Protein AF-A0A8S9UBI2-F1 (afdb_monomer)

Solvent-accessible surface area (backbone atoms only — not comparable to full-atom values): 6126 Å² total; per-residue (Å²): 117,72,67,66,68,67,41,71,80,65,59,73,26,47,39,69,63,44,98,57,83,74,77,55,87,57,97,53,94,47,68,48,79,40,71,88,59,92,68,57,74,62,86,85,68,95,78,78,88,85,84,82,77,83,76,79,81,84,55,82,69,42,65,59,47,47,51,50,49,54,51,50,53,53,53,38,44,76,69,67,71,48,78,72,71,72,74,82,83,125

Mean predicted aligned error: 8.9 Å

Sequence (90 aa):
MLVCERRKRCVCVWRGIDTLAAELLSPTNYLHMTYGDLEDDIPTSEEAIVVLGSGTHRNVSFVKIDWCGVSAVRTWTNRGQLLELERASW

Structure (mmCIF, N/CA/C/O backbone):
data_AF-A0A8S9UBI2-F1
#
_entry.id   AF-A0A8S9UBI2-F1
#
loop_
_atom_site.group_PDB
_atom_site.id
_atom_site.type_symbol
_atom_site.label_atom_id
_atom_site.label_alt_id
_atom_site.label_comp_id
_atom_site.label_asym_id
_atom_site.label_entity_id
_atom_site.label_seq_id
_atom_site.pdbx_PDB_ins_code
_atom_site.Cartn_x
_atom_site.Cartn_y
_atom_site.Cartn_z
_atom_site.occupancy
_atom_site.B_iso_or_equiv
_atom_site.auth_seq_id
_atom_site.auth_comp_id
_atom_site.auth_asym_id
_atom_site.auth_atom_id
_atom_site.pdbx_PDB_model_num
ATOM 1 N N . MET A 1 1 ? 1.588 17.399 -22.707 1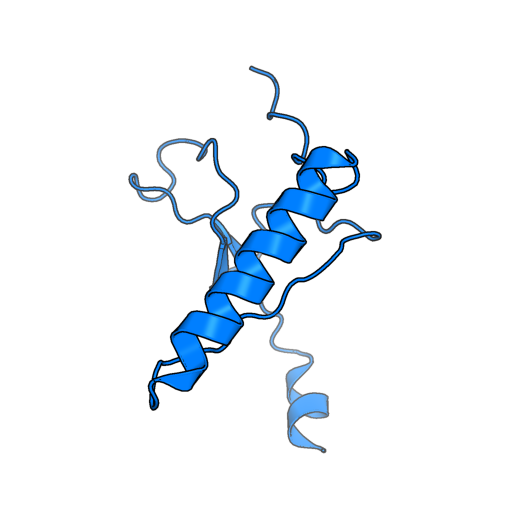.00 51.50 1 MET A N 1
ATOM 2 C CA . MET A 1 1 ? 0.172 16.971 -22.783 1.00 51.50 1 MET A CA 1
ATOM 3 C C . MET A 1 1 ? -0.068 15.904 -23.864 1.00 51.50 1 MET A C 1
ATOM 5 O O . MET A 1 1 ? -0.665 14.889 -23.547 1.00 51.50 1 MET A O 1
ATOM 9 N N . LEU A 1 2 ? 0.495 16.040 -25.077 1.00 57.28 2 LEU A N 1
ATOM 10 C CA . LEU A 1 2 ? 0.313 15.089 -26.200 1.00 57.28 2 LEU A CA 1
ATOM 11 C C . LEU A 1 2 ? 0.763 13.627 -25.952 1.00 57.28 2 LEU A C 1
ATOM 13 O O . LEU A 1 2 ? 0.260 12.711 -26.600 1.00 57.28 2 LEU A O 1
ATOM 17 N N . VAL A 1 3 ? 1.706 13.377 -25.033 1.00 72.12 3 VAL A N 1
ATOM 18 C CA . VAL A 1 3 ? 2.225 12.016 -24.769 1.00 72.12 3 VAL A CA 1
ATOM 19 C C . VAL A 1 3 ? 1.212 11.144 -24.023 1.00 72.12 3 VAL A C 1
ATOM 21 O O . VAL A 1 3 ? 1.021 9.996 -24.416 1.00 72.12 3 VAL A O 1
ATOM 24 N N . CYS A 1 4 ? 0.523 11.670 -23.001 1.00 62.12 4 CYS A N 1
ATOM 25 C CA . CYS A 1 4 ? -0.536 10.915 -22.316 1.00 62.12 4 CYS A CA 1
ATOM 26 C C . CYS A 1 4 ? -1.691 10.590 -23.265 1.00 62.12 4 CYS A C 1
ATOM 28 O O . CYS A 1 4 ? -2.241 9.497 -23.215 1.00 62.12 4 CYS A O 1
ATOM 30 N N . GLU A 1 5 ? -2.018 11.503 -24.179 1.00 69.12 5 GLU A N 1
ATOM 31 C CA . GLU A 1 5 ? -3.108 11.305 -25.131 1.00 69.12 5 G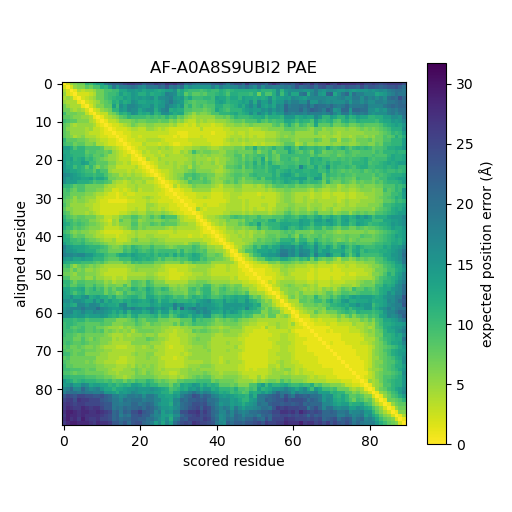LU A CA 1
ATOM 32 C C . GLU A 1 5 ? -2.808 10.208 -26.162 1.00 69.12 5 GLU A C 1
ATOM 34 O O . GLU A 1 5 ? -3.687 9.412 -26.481 1.00 69.12 5 GLU A O 1
ATOM 39 N N . ARG A 1 6 ? -1.547 10.083 -26.598 1.00 66.44 6 ARG A N 1
ATOM 40 C CA . ARG A 1 6 ? -1.095 8.967 -27.448 1.00 66.44 6 ARG A CA 1
ATOM 41 C C . ARG A 1 6 ? -0.981 7.633 -26.704 1.00 66.44 6 ARG A C 1
ATOM 43 O O . ARG A 1 6 ? -1.110 6.587 -27.331 1.00 66.44 6 ARG A O 1
ATOM 50 N N . ARG A 1 7 ? -0.743 7.650 -25.387 1.00 66.69 7 ARG A N 1
ATOM 51 C CA . ARG A 1 7 ? -0.563 6.443 -24.559 1.00 66.69 7 ARG A CA 1
ATOM 52 C C . ARG A 1 7 ? -1.861 5.805 -24.066 1.00 66.69 7 ARG A C 1
ATOM 54 O O . ARG A 1 7 ? -1.789 4.738 -23.476 1.00 66.69 7 ARG A O 1
ATOM 61 N N . LYS A 1 8 ? -3.033 6.357 -24.400 1.00 66.31 8 LYS A N 1
ATOM 62 C CA . LYS A 1 8 ? -4.351 5.747 -24.113 1.00 66.31 8 LYS A CA 1
ATOM 63 C C . LYS A 1 8 ? -4.524 4.326 -24.681 1.00 66.31 8 LYS A C 1
ATOM 65 O O . LYS A 1 8 ? -5.440 3.622 -24.285 1.00 66.31 8 LYS A O 1
ATOM 70 N N . ARG A 1 9 ? -3.660 3.910 -25.617 1.00 68.56 9 ARG A N 1
ATOM 71 C CA . ARG A 1 9 ? -3.634 2.559 -26.202 1.00 68.56 9 ARG A CA 1
ATOM 72 C C . ARG A 1 9 ? -2.844 1.536 -25.375 1.00 68.56 9 ARG A C 1
ATOM 74 O O . ARG A 1 9 ? -2.963 0.348 -25.637 1.00 68.56 9 ARG A O 1
ATOM 81 N N . CYS A 1 10 ? -2.035 1.991 -24.418 1.00 71.94 10 CYS A N 1
ATOM 82 C CA . CYS A 1 10 ? -1.329 1.151 -23.456 1.00 71.94 10 CYS A CA 1
ATOM 83 C C . CYS A 1 10 ? -2.104 1.218 -22.140 1.00 71.94 10 CYS A C 1
ATOM 85 O O . CYS A 1 10 ? -1.909 2.147 -21.355 1.00 71.94 10 CYS A O 1
ATOM 87 N N . VAL A 1 11 ? -3.027 0.280 -21.951 1.00 81.19 11 VAL A N 1
ATOM 88 C CA . VAL A 1 11 ? -3.824 0.173 -20.726 1.00 81.19 11 VAL A CA 1
ATOM 89 C C . VAL A 1 11 ? -2.973 -0.528 -19.668 1.00 81.19 11 VAL A C 1
ATOM 91 O O . VAL A 1 11 ? -2.269 -1.486 -19.978 1.00 81.19 11 VAL A O 1
ATOM 94 N N . CYS A 1 12 ? -2.967 0.008 -18.450 1.00 85.19 12 CYS A N 1
ATOM 95 C CA . CYS A 1 12 ? -2.353 -0.649 -17.304 1.00 85.19 12 CYS A CA 1
ATOM 96 C C . CYS A 1 12 ? -3.374 -1.553 -16.622 1.00 85.19 12 CYS A C 1
ATOM 98 O O . CYS A 1 12 ? -4.551 -1.206 -16.552 1.00 85.19 12 CYS A O 1
ATOM 100 N N . VAL A 1 13 ? -2.880 -2.661 -16.094 1.00 88.50 13 VAL A N 1
ATOM 101 C CA . VAL A 1 13 ? -3.654 -3.709 -15.445 1.00 88.50 13 VAL A CA 1
ATOM 102 C C . VAL A 1 13 ? -3.202 -3.851 -13.991 1.00 88.50 13 VAL A C 1
ATOM 104 O O . VAL A 1 13 ? -2.008 -3.719 -13.695 1.00 88.50 13 VAL A O 1
ATOM 107 N N . TRP A 1 14 ? -4.147 -4.097 -13.088 1.00 88.25 14 TRP A N 1
ATOM 108 C CA . TRP A 1 14 ? -3.939 -4.355 -11.668 1.00 88.25 14 TRP A CA 1
ATOM 109 C C . TRP A 1 14 ? -3.724 -5.841 -11.404 1.00 88.25 14 TRP A C 1
ATOM 111 O O . TRP A 1 14 ? -4.588 -6.668 -11.690 1.00 88.25 14 TRP A O 1
ATOM 121 N N . ARG A 1 15 ? -2.583 -6.164 -10.792 1.00 87.69 15 ARG A N 1
ATOM 122 C CA . ARG A 1 15 ? -2.209 -7.529 -10.424 1.00 87.69 15 ARG A CA 1
ATOM 123 C C . ARG A 1 15 ? -1.995 -7.689 -8.931 1.00 87.69 15 ARG A C 1
ATOM 125 O O . ARG A 1 15 ? -1.310 -6.870 -8.306 1.00 87.69 15 ARG A O 1
ATOM 132 N N . GLY A 1 16 ? -2.548 -8.764 -8.385 1.00 87.50 16 GLY A N 1
ATOM 133 C CA . GLY A 1 16 ? -2.306 -9.216 -7.025 1.00 87.50 16 GLY A CA 1
ATOM 134 C C . GLY A 1 16 ? -0.871 -9.679 -6.842 1.00 87.50 16 GLY A C 1
ATOM 135 O O . GLY A 1 16 ? -0.287 -10.331 -7.701 1.00 87.50 16 GLY A O 1
ATOM 136 N N . ILE A 1 17 ? -0.284 -9.318 -5.709 1.00 87.88 17 ILE A N 1
ATOM 137 C CA . ILE A 1 17 ? 0.953 -9.923 -5.241 1.00 87.88 17 ILE A CA 1
ATOM 138 C C . ILE A 1 17 ? 0.544 -11.061 -4.318 1.00 87.88 17 ILE A C 1
ATOM 140 O O . ILE A 1 17 ? 0.112 -10.848 -3.183 1.00 87.88 17 ILE A O 1
ATOM 144 N N . ASP A 1 18 ? 0.696 -12.273 -4.821 1.00 83.94 18 ASP A N 1
ATOM 145 C CA . ASP A 1 18 ? 0.701 -13.478 -4.016 1.00 83.94 18 ASP A CA 1
ATOM 146 C C . ASP A 1 18 ? 2.143 -13.920 -3.749 1.00 83.94 18 ASP A C 1
ATOM 148 O O . ASP A 1 18 ? 3.100 -13.571 -4.440 1.00 83.94 18 ASP A O 1
ATOM 152 N N . THR A 1 19 ? 2.328 -14.685 -2.682 1.00 87.31 19 THR A N 1
ATOM 153 C CA . THR A 1 19 ? 3.633 -15.263 -2.340 1.00 87.31 19 THR A CA 1
ATO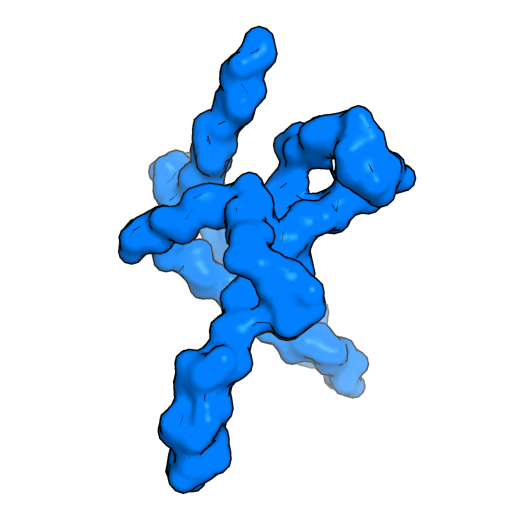M 154 C C . THR A 1 19 ? 3.922 -16.542 -3.130 1.00 87.31 19 THR A C 1
ATOM 156 O O . THR A 1 19 ? 4.961 -17.158 -2.910 1.00 87.31 19 THR A O 1
ATOM 159 N N . LEU A 1 20 ? 2.989 -16.968 -3.990 1.00 88.19 20 LEU A N 1
ATOM 160 C CA . LEU A 1 20 ? 2.964 -18.277 -4.650 1.00 88.19 20 LEU A CA 1
ATOM 161 C C . LEU A 1 20 ? 2.838 -18.179 -6.181 1.00 88.19 20 LEU A C 1
ATOM 163 O O . LEU A 1 20 ? 2.476 -19.161 -6.814 1.00 88.19 20 LEU A O 1
ATOM 167 N N . ALA A 1 21 ? 3.115 -17.020 -6.783 1.00 84.19 21 ALA A N 1
ATOM 168 C CA . ALA A 1 21 ? 3.087 -16.822 -8.235 1.00 84.19 21 ALA A CA 1
ATOM 169 C C . ALA A 1 21 ? 1.785 -17.309 -8.909 1.00 84.19 21 ALA A C 1
ATOM 171 O O . ALA A 1 21 ? 1.821 -18.004 -9.923 1.00 84.19 21 ALA A O 1
ATOM 172 N N . ALA A 1 22 ? 0.642 -16.946 -8.337 1.00 82.31 22 ALA A N 1
ATOM 173 C CA . ALA A 1 22 ?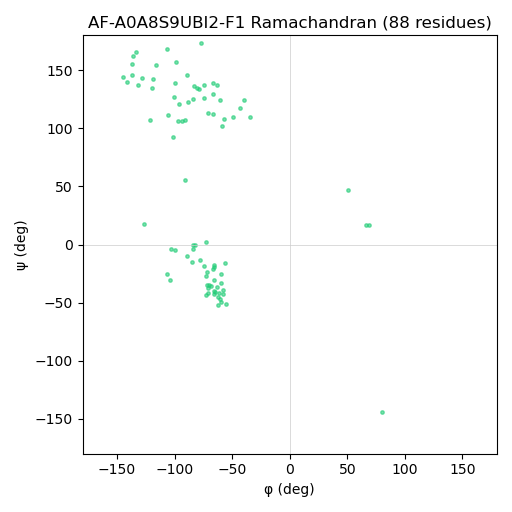 -0.707 -17.317 -8.762 1.00 82.31 22 ALA A CA 1
ATOM 174 C C . ALA A 1 22 ? -1.082 -18.803 -8.647 1.00 82.31 22 ALA A C 1
ATOM 176 O O . ALA A 1 22 ? -2.103 -19.211 -9.197 1.00 82.31 22 ALA A O 1
ATOM 177 N N . GLU A 1 23 ? -0.342 -19.620 -7.884 1.00 84.19 23 GLU A N 1
ATOM 178 C CA . GLU A 1 23 ? -0.777 -20.996 -7.575 1.00 84.19 23 GLU A CA 1
ATOM 179 C C . GLU A 1 23 ? -2.047 -21.039 -6.708 1.00 84.19 23 GLU A C 1
ATOM 181 O O . GLU A 1 23 ? -2.843 -21.974 -6.805 1.00 84.19 23 GLU A O 1
ATOM 186 N N . LEU A 1 24 ? -2.241 -20.030 -5.855 1.00 79.56 24 LEU A N 1
ATOM 187 C CA . LEU A 1 24 ? -3.402 -19.899 -4.980 1.00 79.56 24 LEU A CA 1
ATOM 188 C C . LEU A 1 24 ? -3.896 -18.453 -4.979 1.00 79.56 24 LEU A C 1
ATOM 190 O O . LEU A 1 24 ? -3.094 -17.521 -4.999 1.00 79.56 24 LEU A O 1
ATOM 194 N N . LEU A 1 25 ? -5.215 -18.271 -4.870 1.00 74.44 25 LEU A N 1
ATOM 195 C CA . LEU A 1 25 ? -5.804 -16.947 -4.688 1.00 74.44 25 LEU A CA 1
ATOM 196 C C . LEU A 1 25 ? -5.297 -16.312 -3.386 1.00 74.44 25 LEU A C 1
ATOM 198 O O . LEU A 1 25 ? -5.448 -16.880 -2.301 1.00 74.44 25 LEU A O 1
ATOM 202 N N . SER A 1 26 ? -4.715 -15.116 -3.490 1.00 77.81 26 SER A N 1
ATOM 203 C CA . SER A 1 26 ? -4.325 -14.338 -2.316 1.00 77.81 26 SER A CA 1
ATOM 204 C C . SER A 1 26 ? -5.577 -13.894 -1.553 1.00 77.81 26 SER A C 1
ATOM 206 O O . SER A 1 26 ? -6.463 -13.277 -2.144 1.00 77.81 26 SER A O 1
ATOM 208 N N . PRO A 1 27 ? -5.654 -14.115 -0.230 1.00 78.00 27 PRO A N 1
ATOM 209 C CA . PRO A 1 27 ? -6.748 -13.596 0.587 1.00 78.00 27 PRO A CA 1
ATOM 210 C C . PRO A 1 27 ? -6.652 -12.074 0.811 1.00 78.00 27 PRO A C 1
ATOM 212 O O . PRO A 1 27 ? -7.446 -11.516 1.566 1.00 78.00 27 PRO A O 1
ATOM 215 N N . THR A 1 28 ? -5.655 -11.399 0.225 1.00 82.69 28 THR A N 1
ATOM 216 C CA . THR A 1 28 ? -5.364 -9.980 0.457 1.00 82.69 28 THR A CA 1
ATOM 217 C C . THR A 1 28 ? -5.255 -9.196 -0.846 1.00 82.69 28 THR A C 1
ATOM 219 O O . THR A 1 28 ? -4.673 -9.662 -1.823 1.00 82.69 28 THR A O 1
ATOM 222 N N . ASN A 1 29 ? -5.737 -7.951 -0.825 1.00 85.50 29 ASN A N 1
ATOM 223 C CA . ASN A 1 29 ? -5.732 -7.049 -1.981 1.00 85.50 29 ASN A CA 1
ATOM 224 C C . ASN A 1 29 ? -4.459 -6.192 -2.023 1.00 85.50 29 ASN A C 1
ATOM 226 O O . ASN A 1 29 ? -4.517 -4.961 -2.019 1.00 85.50 29 ASN A O 1
ATOM 230 N N . TYR A 1 30 ? -3.294 -6.840 -2.007 1.00 88.38 30 TYR A N 1
ATOM 231 C CA . TYR A 1 30 ? -2.011 -6.162 -2.183 1.00 88.38 30 TYR A CA 1
ATOM 232 C C . TYR A 1 30 ? -1.651 -6.144 -3.670 1.00 88.38 30 TYR A C 1
ATOM 234 O O . TYR A 1 30 ? -1.348 -7.184 -4.244 1.00 88.38 30 TYR A O 1
ATOM 242 N N . LEU A 1 31 ? -1.749 -4.972 -4.304 1.00 88.94 31 LEU A N 1
ATOM 243 C CA . LEU A 1 31 ? -1.744 -4.838 -5.762 1.00 88.94 31 LEU A CA 1
ATOM 244 C C . LEU A 1 31 ? -0.547 -4.048 -6.294 1.00 88.94 31 LEU A C 1
ATOM 246 O O . LEU A 1 31 ? -0.032 -3.143 -5.634 1.00 88.94 31 LEU A O 1
ATOM 250 N N . HIS A 1 32 ? -0.183 -4.319 -7.545 1.00 89.88 32 HIS A N 1
ATOM 251 C CA . HIS A 1 32 ? 0.717 -3.493 -8.347 1.00 89.88 32 HIS A CA 1
ATOM 252 C C . HIS A 1 32 ? 0.185 -3.323 -9.778 1.00 89.88 32 HIS A C 1
ATOM 254 O O . HIS A 1 32 ? -0.679 -4.076 -10.221 1.00 89.88 32 HIS A O 1
ATOM 260 N N . MET A 1 33 ? 0.689 -2.315 -10.499 1.00 90.06 33 MET A N 1
ATOM 261 C CA . MET A 1 33 ? 0.312 -2.060 -11.894 1.00 90.06 33 MET A CA 1
ATOM 262 C C . MET A 1 33 ? 1.353 -2.613 -12.862 1.00 90.06 33 MET A C 1
ATOM 264 O O . MET A 1 33 ? 2.554 -2.405 -12.678 1.00 90.06 33 MET A O 1
ATOM 268 N N . THR A 1 34 ? 0.881 -3.215 -13.947 1.00 89.81 34 THR A N 1
ATOM 269 C CA . THR A 1 34 ? 1.711 -3.704 -15.052 1.00 89.81 34 THR A CA 1
ATOM 270 C C . THR A 1 34 ? 1.081 -3.370 -16.405 1.00 89.81 34 THR A C 1
ATOM 272 O O . THR A 1 34 ? -0.121 -3.153 -16.512 1.00 89.81 34 THR A O 1
ATOM 275 N N . TYR A 1 35 ? 1.907 -3.282 -17.448 1.00 88.69 35 TYR A N 1
ATOM 276 C CA . TYR A 1 35 ? 1.464 -3.101 -18.840 1.00 88.69 35 TYR A CA 1
ATOM 277 C C . TYR A 1 35 ? 1.545 -4.399 -19.659 1.00 88.69 35 TYR A C 1
ATOM 279 O O . TYR A 1 35 ? 1.227 -4.389 -20.844 1.00 88.69 35 TYR A O 1
ATOM 287 N N . GLY A 1 36 ? 2.066 -5.480 -19.069 1.00 83.56 36 GLY A N 1
ATOM 288 C CA . GLY A 1 36 ? 2.328 -6.742 -19.770 1.00 83.56 36 GLY A CA 1
ATOM 289 C C . GLY A 1 36 ? 1.159 -7.726 -19.767 1.00 83.56 36 GLY A C 1
ATOM 290 O O . GLY A 1 36 ? 1.223 -8.726 -20.474 1.00 83.56 36 GLY A O 1
ATOM 291 N N . ASP A 1 37 ? 0.120 -7.441 -18.989 1.00 82.12 37 ASP A N 1
ATOM 292 C CA . ASP A 1 37 ? -1.036 -8.313 -18.805 1.00 82.12 37 ASP A CA 1
ATOM 293 C C . ASP A 1 37 ? -2.277 -7.790 -19.531 1.00 82.12 37 ASP A C 1
ATOM 295 O O . ASP A 1 37 ? -2.302 -6.660 -20.022 1.00 82.12 37 ASP A O 1
ATOM 299 N N . LEU A 1 38 ? -3.298 -8.646 -19.621 1.00 81.44 38 LEU A N 1
ATOM 300 C CA . LEU A 1 38 ? -4.526 -8.381 -20.372 1.00 81.44 38 LEU A CA 1
ATOM 301 C C . LEU A 1 38 ? -5.745 -8.088 -19.483 1.00 81.44 38 LEU A C 1
ATOM 303 O O . LEU A 1 38 ? -6.657 -7.413 -19.954 1.00 81.44 38 LEU A O 1
ATOM 307 N N . GLU A 1 39 ? -5.776 -8.572 -18.236 1.00 84.06 39 GLU A N 1
ATOM 308 C CA . GLU A 1 39 ? -6.974 -8.560 -17.377 1.00 84.06 39 GLU A CA 1
ATOM 309 C C . GLU A 1 39 ? -6.641 -8.244 -15.913 1.00 84.06 39 GLU A C 1
ATOM 311 O O . GLU A 1 39 ? -5.638 -8.735 -15.391 1.00 84.06 39 GLU A O 1
ATOM 316 N N . ASP A 1 40 ? -7.491 -7.434 -15.269 1.00 85.25 40 ASP A N 1
ATOM 317 C CA . ASP A 1 40 ? -7.373 -7.062 -13.853 1.00 85.25 40 ASP A CA 1
ATOM 318 C C . ASP A 1 40 ? -7.781 -8.226 -12.939 1.00 85.25 40 ASP A C 1
ATOM 320 O O . ASP A 1 40 ? -8.821 -8.849 -13.148 1.00 85.25 40 ASP A O 1
ATOM 324 N N . ASP A 1 41 ? -7.019 -8.464 -11.868 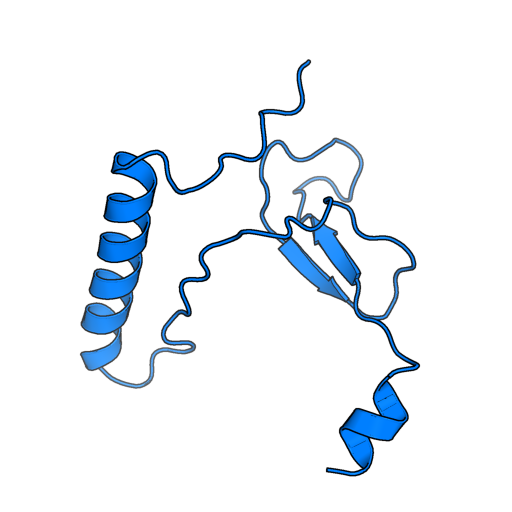1.00 82.81 41 ASP A N 1
ATOM 325 C CA . ASP A 1 41 ? -7.338 -9.527 -10.897 1.00 82.81 41 ASP A CA 1
ATOM 326 C C . A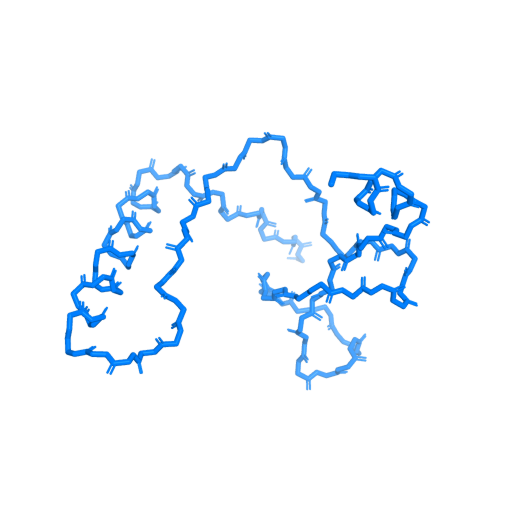SP A 1 41 ? -8.513 -9.165 -9.971 1.00 82.81 41 ASP A C 1
ATOM 328 O O . ASP A 1 41 ? -9.095 -10.037 -9.325 1.00 82.81 41 ASP A O 1
ATOM 332 N N . ILE A 1 42 ? -8.847 -7.874 -9.861 1.00 81.19 42 ILE A N 1
ATOM 333 C CA . ILE A 1 42 ? -9.860 -7.360 -8.931 1.00 81.19 42 ILE A CA 1
ATOM 334 C C . ILE A 1 42 ? -10.820 -6.422 -9.673 1.00 81.19 42 ILE A C 1
ATOM 336 O O . ILE A 1 42 ? -10.364 -5.565 -10.435 1.00 81.19 42 ILE A O 1
ATOM 340 N N . PRO A 1 43 ? -12.143 -6.520 -9.432 1.00 78.31 43 PRO A N 1
ATOM 341 C CA . PRO A 1 43 ? -13.102 -5.585 -10.001 1.00 78.31 43 PRO A CA 1
ATOM 342 C C . PRO A 1 43 ? -12.864 -4.161 -9.486 1.00 78.31 43 PRO A C 1
ATOM 344 O O . PRO A 1 43 ? -12.652 -3.924 -8.295 1.00 78.31 43 PRO A O 1
ATOM 347 N N . THR A 1 44 ? -12.948 -3.186 -10.389 1.00 71.06 44 THR A N 1
ATOM 348 C CA . THR A 1 44 ? -12.874 -1.770 -10.016 1.00 71.06 44 THR A CA 1
ATOM 349 C C . THR A 1 44 ? -14.184 -1.342 -9.348 1.00 71.06 44 THR A C 1
ATOM 351 O O . THR A 1 44 ? -15.255 -1.521 -9.925 1.00 71.06 44 THR A O 1
ATOM 354 N N . SER A 1 45 ?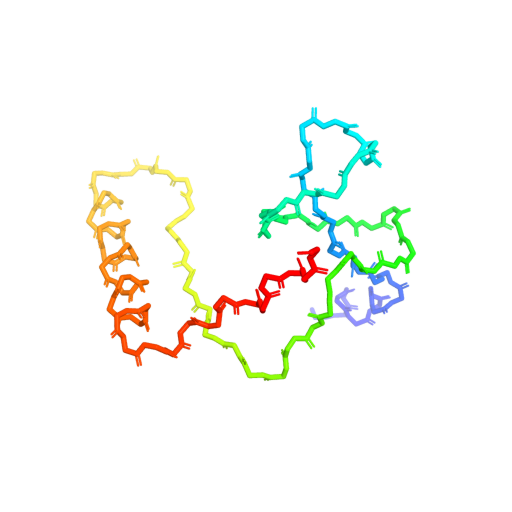 -14.107 -0.761 -8.146 1.00 71.38 45 SER A N 1
ATOM 355 C CA . SER A 1 45 ? -15.252 -0.103 -7.493 1.00 71.38 45 SER A CA 1
ATOM 356 C C . SER A 1 45 ? -15.407 1.329 -8.009 1.00 71.38 45 SER A C 1
ATOM 358 O O . SER A 1 45 ? -14.418 2.059 -8.102 1.00 71.38 45 SER A O 1
ATOM 360 N N . GLU A 1 46 ? -16.639 1.753 -8.296 1.00 66.25 46 GLU A N 1
ATOM 361 C CA . GLU A 1 46 ? -16.949 3.139 -8.686 1.00 66.25 46 GLU A CA 1
ATOM 362 C C . GLU A 1 46 ? -16.835 4.121 -7.505 1.00 66.25 46 GLU A C 1
ATOM 364 O O . GLU A 1 46 ? -16.554 5.303 -7.705 1.00 66.25 46 GLU A O 1
ATOM 369 N N . GLU A 1 47 ? -16.974 3.630 -6.268 1.00 75.75 47 GLU A N 1
ATOM 370 C CA . GLU A 1 47 ? -16.872 4.429 -5.046 1.00 75.75 47 GLU A CA 1
ATOM 371 C C . GLU A 1 47 ? -15.760 3.877 -4.141 1.00 75.75 47 GLU A C 1
ATOM 373 O O . GLU A 1 47 ? -15.884 2.811 -3.533 1.00 75.75 47 GLU A O 1
ATOM 378 N N . ALA A 1 48 ? -14.639 4.601 -4.063 1.00 75.38 48 ALA A N 1
ATOM 379 C CA . ALA A 1 48 ? -13.512 4.261 -3.198 1.00 75.38 48 ALA A CA 1
ATOM 380 C C . ALA A 1 48 ? -12.835 5.519 -2.638 1.00 75.38 48 ALA A C 1
ATOM 382 O O . ALA A 1 48 ? -12.698 6.538 -3.317 1.00 75.38 48 ALA A O 1
ATOM 383 N N . ILE A 1 49 ? -12.367 5.436 -1.390 1.00 82.62 49 ILE A N 1
ATOM 384 C CA . ILE A 1 49 ? -11.563 6.483 -0.752 1.00 82.62 49 ILE A CA 1
ATOM 385 C C . ILE A 1 49 ? -10.088 6.118 -0.909 1.00 82.62 49 ILE A C 1
ATOM 387 O O . ILE A 1 49 ? -9.641 5.083 -0.418 1.00 82.62 49 ILE A O 1
ATOM 391 N N . VAL A 1 50 ? -9.316 6.992 -1.557 1.00 85.81 50 VAL A N 1
ATOM 392 C CA . VAL A 1 50 ? -7.873 6.804 -1.752 1.00 85.81 50 VAL A CA 1
ATOM 393 C C . VAL A 1 50 ? -7.094 7.646 -0.746 1.00 85.81 50 VAL A C 1
ATOM 395 O O . VAL A 1 50 ? -7.268 8.862 -0.670 1.00 85.81 50 VAL A O 1
ATOM 398 N N . VAL A 1 51 ? -6.188 7.007 -0.002 1.00 87.62 51 VAL A N 1
ATOM 399 C CA . VAL A 1 51 ? -5.222 7.690 0.873 1.00 87.62 51 VAL A CA 1
ATOM 400 C C . VAL A 1 51 ? -3.845 7.638 0.217 1.00 87.62 51 VAL A C 1
ATOM 402 O O . VAL A 1 51 ? -3.245 6.572 0.098 1.00 87.62 51 VAL A O 1
ATOM 405 N N . LEU A 1 52 ? -3.339 8.793 -0.221 1.00 89.19 52 LEU A N 1
ATOM 406 C CA . LEU A 1 52 ? -2.018 8.904 -0.843 1.00 89.19 52 LEU A CA 1
ATOM 407 C C . LEU A 1 52 ? -0.923 9.019 0.227 1.00 89.19 52 LEU A C 1
ATOM 409 O O . LEU A 1 52 ? -0.974 9.895 1.090 1.00 89.19 52 LEU A O 1
ATOM 413 N N . GLY A 1 53 ? 0.067 8.129 0.156 1.00 86.38 53 GLY A N 1
ATOM 414 C CA . GLY A 1 53 ? 1.227 8.126 1.049 1.00 86.38 53 GLY A CA 1
ATOM 415 C C . GLY A 1 53 ? 2.269 9.197 0.711 1.00 86.38 53 GLY A C 1
ATOM 416 O O . GLY A 1 53 ? 2.203 9.869 -0.317 1.00 86.38 53 GLY A O 1
ATOM 417 N N . SER A 1 54 ? 3.272 9.327 1.581 1.00 84.62 54 SER A N 1
ATOM 418 C CA . SER A 1 54 ? 4.325 10.348 1.480 1.00 84.62 54 SER A CA 1
ATOM 419 C C . SER A 1 54 ? 5.424 10.035 0.447 1.00 84.62 54 SER A C 1
ATOM 421 O O . SER A 1 54 ? 6.190 10.925 0.075 1.00 84.62 54 SER A O 1
ATOM 423 N N . GLY A 1 55 ? 5.495 8.793 -0.047 1.00 85.25 55 GLY A N 1
ATOM 424 C CA . GLY A 1 55 ? 6.557 8.326 -0.940 1.00 85.25 55 GLY A CA 1
ATOM 425 C C . GLY A 1 55 ? 7.839 7.974 -0.179 1.00 85.25 55 GLY A C 1
ATOM 426 O O . GLY A 1 55 ? 7.791 7.430 0.919 1.00 85.25 55 GLY A O 1
ATOM 427 N N . THR A 1 56 ? 9.006 8.247 -0.766 1.00 81.06 56 THR A N 1
ATOM 428 C CA . THR A 1 56 ? 10.301 7.932 -0.144 1.00 81.06 56 THR A CA 1
ATOM 429 C C . THR A 1 56 ? 10.684 8.952 0.929 1.00 81.06 56 THR A C 1
ATOM 431 O O . THR A 1 56 ? 10.622 10.164 0.715 1.00 81.06 56 THR A O 1
ATOM 434 N N . HIS A 1 57 ? 11.130 8.473 2.094 1.00 77.56 57 HIS A N 1
ATOM 435 C CA . HIS A 1 57 ? 11.524 9.345 3.199 1.00 77.56 57 HIS A CA 1
ATOM 436 C C . HIS A 1 57 ? 12.832 10.066 2.892 1.00 77.56 57 HIS A C 1
ATOM 438 O O . HIS A 1 57 ? 13.898 9.456 2.826 1.00 77.56 57 HIS A O 1
ATOM 444 N N . ARG A 1 58 ? 12.756 11.388 2.735 1.00 71.94 58 ARG A N 1
ATOM 445 C CA . ARG A 1 58 ? 13.948 12.232 2.591 1.00 71.94 58 ARG A CA 1
ATOM 446 C C . ARG A 1 58 ? 14.272 13.015 3.863 1.00 71.94 58 ARG A C 1
ATOM 448 O O . ARG A 1 58 ? 15.441 13.247 4.137 1.00 71.94 58 ARG A O 1
ATOM 455 N N . ASN A 1 59 ? 13.256 13.365 4.658 1.00 71.44 59 ASN A N 1
ATOM 456 C CA . ASN A 1 59 ? 13.386 14.194 5.861 1.00 71.44 59 ASN A CA 1
ATOM 457 C C . ASN A 1 59 ? 12.612 13.602 7.057 1.00 71.44 59 ASN A C 1
ATOM 459 O O . ASN A 1 59 ? 11.709 12.784 6.903 1.00 71.44 59 ASN A O 1
ATOM 463 N N . VAL A 1 60 ? 12.895 14.091 8.266 1.00 71.38 60 VAL A N 1
ATOM 464 C CA . VAL A 1 60 ? 12.234 13.650 9.515 1.00 71.38 60 VAL A CA 1
ATOM 465 C C . VAL A 1 60 ? 10.738 14.006 9.559 1.00 71.38 60 VAL A C 1
ATOM 467 O O . VAL A 1 60 ? 9.967 13.390 10.285 1.00 71.38 60 VAL A O 1
ATOM 470 N N . SER A 1 61 ? 10.277 14.963 8.751 1.00 73.81 61 SER A N 1
ATOM 471 C CA . SER A 1 61 ? 8.853 15.306 8.646 1.00 73.81 61 SER A CA 1
ATOM 472 C C . SER A 1 61 ? 7.987 14.184 8.059 1.00 73.81 61 SER A C 1
ATOM 474 O O . SER A 1 61 ? 6.775 14.216 8.247 1.00 73.81 61 SER A O 1
ATOM 476 N N . PHE A 1 62 ? 8.576 13.188 7.390 1.00 78.25 62 PHE A N 1
ATOM 477 C CA . PHE A 1 62 ? 7.824 12.125 6.721 1.00 78.25 62 PHE A CA 1
ATOM 478 C C . PHE A 1 62 ? 7.144 11.163 7.705 1.00 78.25 62 PHE A C 1
ATOM 480 O O . PHE A 1 62 ? 5.996 10.804 7.471 1.00 78.25 62 PHE A O 1
ATOM 487 N N . VAL A 1 63 ? 7.755 10.876 8.865 1.00 83.06 63 VAL A N 1
ATOM 488 C CA . VAL A 1 63 ? 7.128 10.024 9.900 1.00 83.06 63 VAL A CA 1
ATOM 489 C C . VAL A 1 63 ? 5.796 10.602 10.391 1.00 83.06 63 VAL A C 1
ATOM 491 O O . VAL A 1 63 ? 4.860 9.871 10.708 1.00 83.06 63 VAL A O 1
ATOM 494 N N . LYS A 1 64 ? 5.681 11.938 10.419 1.00 86.12 64 LYS A N 1
ATOM 495 C CA . LYS A 1 64 ? 4.439 12.629 10.790 1.00 86.12 64 LYS A CA 1
ATOM 496 C C . LYS A 1 64 ? 3.375 12.495 9.701 1.00 86.12 64 LYS A C 1
ATOM 498 O O . LYS A 1 64 ? 2.192 12.410 10.019 1.00 86.12 64 LYS A O 1
ATOM 503 N N . ILE A 1 65 ? 3.787 12.479 8.434 1.00 87.00 65 ILE A N 1
ATOM 504 C CA . ILE A 1 65 ? 2.879 12.312 7.295 1.00 87.00 65 ILE A CA 1
ATOM 505 C C . ILE A 1 65 ? 2.362 10.871 7.257 1.00 87.00 65 ILE A C 1
ATOM 507 O O . ILE A 1 65 ? 1.159 10.672 7.107 1.00 87.00 65 ILE A O 1
ATOM 511 N N . ASP A 1 66 ? 3.218 9.878 7.505 1.00 89.94 66 ASP A N 1
ATOM 512 C CA . ASP A 1 66 ? 2.785 8.478 7.573 1.00 89.94 66 ASP A CA 1
ATOM 513 C C . ASP A 1 66 ? 1.847 8.241 8.759 1.00 89.94 66 ASP A C 1
ATOM 515 O O . ASP A 1 66 ? 0.822 7.576 8.615 1.00 89.94 66 ASP A O 1
ATOM 519 N N . TRP A 1 67 ? 2.130 8.854 9.916 1.00 90.12 67 TRP A N 1
ATOM 520 C CA . TRP A 1 67 ? 1.222 8.816 11.063 1.00 90.12 67 TRP A CA 1
ATOM 521 C C . TRP A 1 67 ? -0.163 9.381 10.724 1.00 90.12 67 TRP A C 1
ATOM 523 O O . TRP A 1 67 ? -1.183 8.798 11.103 1.00 90.12 67 TRP A O 1
ATOM 533 N N . CYS A 1 68 ? -0.215 10.494 9.984 1.00 90.44 68 CYS A N 1
ATOM 534 C CA . CYS A 1 68 ? -1.466 11.073 9.499 1.00 90.44 68 CYS A CA 1
ATOM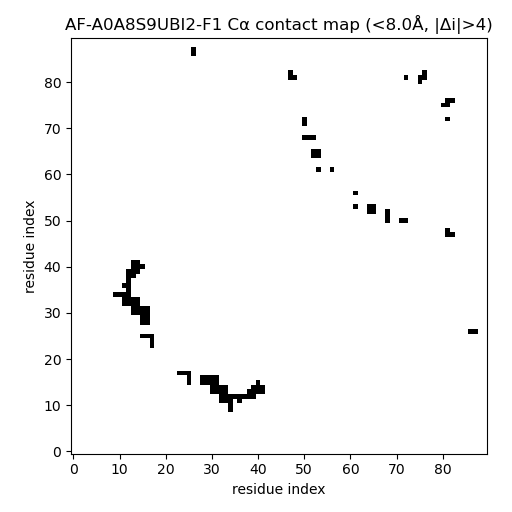 535 C C . CYS A 1 68 ? -2.203 10.108 8.555 1.00 90.44 68 CYS A C 1
ATOM 537 O O . CYS A 1 68 ? -3.395 9.866 8.744 1.00 90.44 68 CYS A O 1
ATOM 539 N N . GLY A 1 69 ? -1.492 9.489 7.607 1.00 90.50 69 GLY A N 1
ATOM 540 C CA . GLY A 1 69 ? -2.055 8.504 6.678 1.00 90.50 69 GLY A CA 1
ATOM 541 C C . GLY A 1 69 ? -2.653 7.288 7.391 1.00 90.50 69 GLY A C 1
ATOM 542 O O . GLY A 1 69 ? -3.814 6.951 7.168 1.00 90.50 69 GLY A O 1
ATOM 543 N N . VAL A 1 70 ? -1.910 6.680 8.321 1.00 91.06 70 VAL A N 1
ATOM 544 C CA . VAL A 1 70 ? -2.388 5.538 9.123 1.00 91.06 70 VAL A CA 1
ATOM 545 C C . VAL A 1 70 ? -3.598 5.926 9.976 1.00 91.06 70 VAL A C 1
ATOM 547 O O . VAL A 1 70 ? -4.564 5.167 10.065 1.00 91.06 70 VAL A O 1
ATOM 550 N N . SER A 1 71 ? -3.575 7.113 10.587 1.00 92.06 71 SER A N 1
ATOM 551 C CA . SER A 1 71 ? -4.689 7.614 11.402 1.00 92.06 71 SER A CA 1
ATOM 552 C C . SER A 1 71 ? -5.949 7.846 10.566 1.00 92.06 71 SER A C 1
ATOM 554 O O . SER A 1 71 ? -7.046 7.491 11.001 1.00 92.06 71 SER A O 1
ATOM 556 N N . ALA A 1 72 ? -5.803 8.392 9.356 1.00 90.81 72 ALA A N 1
ATOM 557 C CA . ALA A 1 72 ? -6.905 8.578 8.422 1.00 90.81 72 ALA A CA 1
ATOM 558 C C . ALA A 1 72 ? -7.514 7.230 8.016 1.00 90.81 72 ALA A C 1
ATOM 560 O O . ALA A 1 72 ? -8.714 7.040 8.206 1.00 90.81 72 ALA A O 1
ATOM 561 N N . VAL A 1 73 ? -6.696 6.274 7.554 1.00 90.19 73 VAL A N 1
ATOM 562 C CA . VAL A 1 73 ? -7.160 4.929 7.162 1.00 90.19 73 VAL A CA 1
ATOM 563 C C . VAL A 1 73 ? -7.922 4.265 8.307 1.00 90.19 73 VAL A C 1
ATOM 565 O O . VAL A 1 73 ? -9.070 3.876 8.124 1.00 90.19 73 VAL A O 1
ATOM 568 N N . ARG A 1 74 ? -7.350 4.232 9.519 1.00 90.06 74 ARG A N 1
ATOM 569 C CA . ARG A 1 74 ? -8.013 3.652 10.702 1.00 90.06 74 ARG A CA 1
ATOM 570 C C . ARG A 1 74 ? -9.349 4.317 11.020 1.00 90.06 74 ARG A C 1
ATOM 572 O O . ARG A 1 74 ? -10.296 3.637 11.401 1.00 90.06 74 ARG A O 1
ATOM 579 N N . THR A 1 75 ? -9.439 5.636 10.864 1.00 91.19 75 THR A N 1
ATOM 580 C CA . THR A 1 75 ? -10.683 6.376 11.111 1.00 91.19 75 THR A CA 1
ATOM 581 C C . THR A 1 75 ? -11.771 5.981 10.114 1.00 91.19 75 THR A C 1
ATOM 583 O O . THR A 1 75 ? -12.913 5.779 10.518 1.00 91.19 75 THR A O 1
ATOM 586 N N . TRP A 1 76 ? -11.428 5.832 8.832 1.00 86.94 76 TRP A N 1
ATOM 587 C CA . TRP A 1 76 ? -12.374 5.407 7.796 1.00 86.94 76 TRP A CA 1
ATOM 588 C C . TRP A 1 76 ? -12.772 3.932 7.929 1.00 86.94 76 TRP A C 1
ATOM 590 O O . TRP A 1 76 ? -13.951 3.613 7.775 1.00 86.94 76 TRP A O 1
ATOM 600 N N . THR A 1 77 ? -11.840 3.054 8.312 1.00 85.19 77 THR A N 1
ATOM 601 C CA . THR A 1 77 ? -12.135 1.649 8.638 1.00 85.19 77 THR A CA 1
ATOM 602 C C . THR A 1 77 ? -13.107 1.546 9.813 1.00 85.19 77 THR A C 1
ATOM 604 O O . THR A 1 77 ? -14.124 0.868 9.714 1.00 85.19 77 THR A O 1
ATOM 607 N N . ASN A 1 78 ? -12.873 2.290 10.899 1.00 86.94 78 ASN A N 1
ATOM 608 C CA . ASN A 1 78 ? -13.749 2.272 12.076 1.00 86.94 78 ASN A CA 1
ATOM 609 C C . ASN A 1 78 ? -15.152 2.843 11.810 1.00 86.94 78 ASN A C 1
ATOM 611 O O . ASN A 1 78 ? -16.081 2.561 12.561 1.00 86.94 78 ASN A O 1
ATOM 615 N N . ARG A 1 79 ? -15.319 3.653 10.758 1.00 86.12 79 ARG A N 1
ATOM 616 C CA . ARG A 1 79 ? -16.626 4.159 10.309 1.00 86.12 79 ARG A CA 1
ATOM 617 C C . ARG A 1 79 ? -17.375 3.176 9.404 1.00 86.12 79 ARG A C 1
ATOM 619 O O . ARG A 1 79 ? -18.492 3.486 9.005 1.00 86.12 79 ARG A O 1
ATOM 626 N N . GLY A 1 80 ? -16.774 2.033 9.058 1.00 76.19 80 GLY A N 1
ATOM 627 C CA . GLY A 1 80 ? -17.342 1.062 8.116 1.00 76.19 80 GLY A CA 1
ATOM 628 C C . GLY A 1 80 ? -17.384 1.561 6.668 1.00 76.19 80 GLY A C 1
ATOM 629 O O . GLY A 1 80 ? -18.120 1.019 5.856 1.00 76.19 80 GLY A O 1
ATOM 630 N N . GLN A 1 81 ? -16.629 2.618 6.347 1.00 69.62 81 GLN A N 1
ATOM 631 C CA . GLN A 1 81 ? -16.624 3.263 5.025 1.00 69.62 81 GLN A CA 1
ATOM 632 C C . GLN A 1 81 ? -15.443 2.825 4.155 1.00 69.62 81 GLN A C 1
ATOM 634 O O . GLN A 1 81 ? -15.340 3.228 2.999 1.00 69.62 81 GLN A O 1
ATOM 639 N N . LEU A 1 82 ? -14.537 2.023 4.710 1.00 63.09 82 LEU A N 1
ATOM 640 C CA . LEU A 1 82 ? -13.497 1.357 3.947 1.00 63.09 82 LEU A CA 1
ATOM 641 C C . LEU A 1 82 ? -14.005 -0.055 3.669 1.00 63.09 82 LEU A C 1
ATOM 643 O O . LEU A 1 82 ? -14.100 -0.866 4.588 1.00 63.09 82 LEU A O 1
ATOM 647 N N . LEU A 1 83 ? -14.402 -0.293 2.419 1.00 52.53 83 LEU A N 1
ATOM 648 C CA . LEU A 1 83 ? -14.794 -1.608 1.930 1.00 52.53 83 LEU A CA 1
ATOM 649 C C . LEU A 1 83 ? -13.623 -2.572 2.168 1.00 52.53 83 LEU A C 1
ATOM 651 O O . LEU A 1 83 ? -12.613 -2.523 1.466 1.00 52.53 83 LEU A O 1
ATOM 655 N N . GLU A 1 84 ? -13.764 -3.477 3.137 1.00 49.53 84 GLU A N 1
ATOM 656 C CA . GLU A 1 84 ? -13.302 -4.836 2.887 1.00 49.53 84 GLU A CA 1
ATOM 657 C C . GLU A 1 84 ? -14.118 -5.269 1.668 1.00 49.53 84 GLU A C 1
ATOM 659 O O . GLU A 1 84 ? -15.321 -5.495 1.789 1.00 49.53 84 GLU A O 1
ATOM 664 N N . LEU A 1 85 ? -13.509 -5.255 0.473 1.00 46.16 85 LEU A N 1
ATOM 665 C CA . LEU A 1 85 ? -14.036 -6.030 -0.653 1.00 46.16 85 LEU A CA 1
ATOM 666 C C . LEU A 1 85 ? -14.405 -7.376 -0.049 1.00 46.16 85 LEU A C 1
ATOM 668 O O . LEU A 1 85 ? -13.529 -7.985 0.576 1.00 46.16 85 LEU A O 1
ATOM 672 N N . GLU A 1 86 ? -15.697 -7.725 -0.104 1.00 41.19 86 GLU A N 1
ATOM 673 C CA . GLU A 1 86 ? -16.229 -8.904 0.567 1.00 41.19 86 GLU A CA 1
ATOM 674 C C . GLU A 1 86 ? -15.218 -10.027 0.423 1.00 41.19 86 GLU A C 1
ATOM 676 O O . GLU A 1 86 ? -14.780 -10.331 -0.691 1.00 41.19 86 GLU A O 1
ATOM 681 N N . ARG A 1 87 ? -14.810 -10.579 1.572 1.00 42.16 87 ARG A N 1
ATOM 682 C CA . ARG A 1 87 ? -14.112 -11.856 1.657 1.00 42.16 87 ARG A CA 1
ATOM 683 C C . ARG A 1 87 ? -14.682 -12.734 0.557 1.00 42.16 87 ARG A C 1
ATOM 685 O O . ARG A 1 87 ? -15.855 -13.095 0.653 1.00 42.16 87 ARG A O 1
ATOM 692 N N . ALA A 1 88 ? -13.887 -13.014 -0.478 1.00 34.62 88 ALA A N 1
ATOM 693 C CA . ALA A 1 88 ? -14.242 -14.009 -1.470 1.00 34.62 88 ALA A CA 1
ATOM 694 C C . ALA A 1 88 ? -14.659 -15.243 -0.669 1.00 34.62 88 ALA A C 1
ATOM 696 O O . ALA A 1 88 ? -13.867 -15.795 0.101 1.00 34.62 88 ALA A O 1
ATOM 697 N N . SER A 1 89 ? -15.956 -15.521 -0.713 1.00 27.50 89 SER A N 1
ATOM 698 C CA . SER A 1 89 ? -16.596 -16.544 0.084 1.00 27.50 89 SER A CA 1
ATOM 699 C C . SER A 1 89 ? -16.058 -17.876 -0.408 1.00 27.50 89 SER A C 1
ATOM 701 O O . SER A 1 89 ? -16.305 -18.278 -1.543 1.00 27.50 89 SER A O 1
ATOM 703 N N . TRP A 1 90 ? -15.288 -18.520 0.459 1.00 40.34 90 TRP A N 1
ATOM 704 C CA . TRP A 1 90 ? -15.118 -19.962 0.464 1.00 40.34 90 TRP A CA 1
ATOM 705 C C . TRP A 1 90 ? -16.017 -20.524 1.560 1.00 40.34 90 TRP A C 1
ATOM 707 O O . TRP A 1 90 ? -16.009 -19.939 2.671 1.00 40.34 90 TRP A O 1
#

pLDDT: mean 77.54, std 14.18, range [27.5, 92.06]

Foldseek 3Di:
DVVVVVCPVQDKEKDDDDPPVPPDDDQDRPIDIDSPDDYHPDDDDPDADDQDAPPDDPDPCRVVRVVVSVVVVVVCVVVVNHDPVPRPDD

Secondary 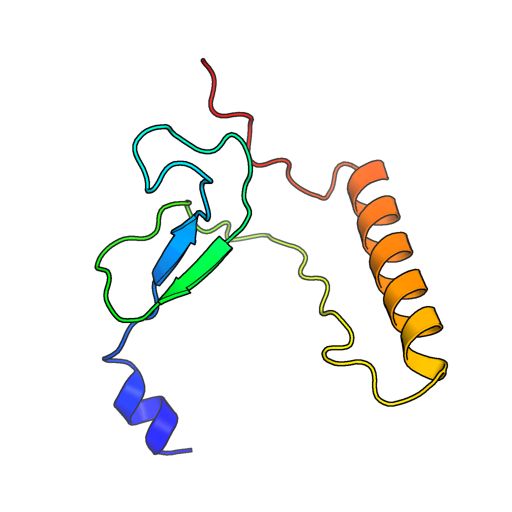structure (DSSP, 8-state):
-HHHHHGGGS--EEEE--TTTTSS--SS--EEEESS-SS-SSPPPSS--------S--STTHHHHHHHHHHHHHHHHHTT-S--------

InterPro domains:
  IPR036897 Carbamoyl-phosphate synthetase, large subunit oligomerisation domain superfamily [SSF48108] (12-42)

Radius of gyration: 16.73 Å; Cα contacts (8 Å, |Δi|>4): 64; chains: 1; bounding box: 31×38×40 Å

Organism: Phytophthora infestans (NCBI:txid4787)

Nearest PDB structures (foldseek):
  2qlz-assembly2_D  TM=4.166E-01  e=8.549E+00  unclassified